Protein AF-A0A257MCH3-F1 (afdb_monomer_lite)

Radius of gyration: 15.73 Å; chains: 1; bounding box: 37×17×38 Å

Secondary structure (DSSP, 8-state):
-HHHHHH--SS-HHHHHHHHHHHHTTPPEE---HHHHHHHHHTT--EE-HHHHHHHHHHTTSS-HHHHHHHHHHHHHTT----HHHHHHHHHHHT--

pLDDT: mean 95.38, std 4.82, range [55.94, 98.25]

Foldseek 3Di:
DVVLCVVQVPDDPVLVVLLVVCVVVVHEREDPDPSSVVSNVVVVHHYDYPLVVLVVCCVVVVDALVRSLVVLVVCVVVVHDDDPVSNVVSNVVSPPD

Sequence (97 aa):
AEELIRRYPRPGRRDILSLVLAMQEKAILLTGDEALRKAASGEDVVVHGTLWLLDAMVREEAISREEGCRSLEGMLASGRRLPKNEVSARIAAWSRI

Structure (mmCIF, N/CA/C/O backbone):
data_AF-A0A257MCH3-F1
#
_entry.id   AF-A0A257MCH3-F1
#
loop_
_atom_site.group_PDB
_atom_site.id
_atom_site.type_symbol
_atom_site.label_atom_id
_atom_site.label_alt_id
_atom_site.label_comp_id
_atom_site.label_asym_id
_atom_site.label_entity_id
_atom_site.label_seq_id
_atom_site.pdbx_PDB_ins_code
_atom_site.Cartn_x
_atom_site.Cartn_y
_atom_site.Cartn_z
_atom_site.occupancy
_atom_site.B_iso_or_equiv
_atom_site.auth_seq_id
_atom_site.auth_comp_id
_atom_site.auth_asym_id
_atom_site.auth_atom_id
_atom_site.pdbx_PDB_model_num
ATOM 1 N N . ALA A 1 1 ? -10.339 -4.544 20.160 1.00 85.75 1 ALA A N 1
ATOM 2 C CA . ALA A 1 1 ? -10.953 -4.878 18.852 1.00 85.75 1 ALA A CA 1
ATOM 3 C C . ALA A 1 1 ? -12.472 -4.688 18.832 1.00 85.75 1 ALA A C 1
ATOM 5 O O . ALA A 1 1 ? -12.962 -4.015 17.939 1.00 85.75 1 ALA A O 1
ATOM 6 N N . GLU A 1 2 ? -13.236 -5.247 19.782 1.00 92.81 2 GLU A N 1
ATOM 7 C CA . GLU A 1 2 ? -14.712 -5.163 19.757 1.00 92.81 2 GLU A CA 1
ATOM 8 C C . GLU A 1 2 ? -15.274 -3.736 19.750 1.00 92.81 2 GLU A C 1
ATOM 10 O O . GLU A 1 2 ? -16.277 -3.473 19.092 1.00 92.81 2 GLU A O 1
ATOM 15 N N . GLU A 1 3 ? -14.632 -2.814 20.465 1.00 94.69 3 GLU A N 1
ATOM 16 C CA . GLU A 1 3 ? -15.003 -1.399 20.450 1.00 94.69 3 GLU A CA 1
ATOM 17 C C . GLU A 1 3 ? -14.863 -0.790 19.048 1.00 94.69 3 GLU A C 1
ATOM 19 O O . GLU A 1 3 ? -15.809 -0.198 18.537 1.00 94.69 3 GLU A O 1
ATOM 24 N N . LEU A 1 4 ? -13.727 -1.020 18.386 1.00 94.06 4 LEU A N 1
ATOM 25 C CA . LEU A 1 4 ? -13.465 -0.561 17.018 1.00 94.06 4 LEU A CA 1
ATOM 26 C C . LEU A 1 4 ? -14.451 -1.162 16.011 1.00 94.06 4 LEU A C 1
ATOM 28 O O . LEU A 1 4 ? -14.910 -0.460 15.117 1.00 94.06 4 LEU A O 1
ATOM 32 N N . ILE A 1 5 ? -14.834 -2.432 16.186 1.00 94.56 5 ILE A N 1
ATOM 33 C CA . ILE A 1 5 ? -15.859 -3.083 15.350 1.00 94.56 5 ILE A CA 1
ATOM 34 C C . ILE A 1 5 ? -17.212 -2.367 15.485 1.00 94.56 5 ILE A C 1
ATOM 36 O O . ILE A 1 5 ? -17.934 -2.232 14.501 1.00 94.56 5 ILE A O 1
ATOM 40 N N . ARG A 1 6 ? -17.566 -1.897 16.689 1.00 94.69 6 ARG A N 1
ATOM 41 C CA . ARG A 1 6 ? -18.796 -1.118 16.915 1.00 94.69 6 ARG A CA 1
ATOM 42 C C . ARG A 1 6 ? -18.683 0.309 16.375 1.00 94.69 6 ARG A C 1
ATOM 44 O O . ARG A 1 6 ? -19.645 0.814 15.806 1.00 94.69 6 ARG A O 1
ATOM 51 N N . ARG A 1 7 ? -17.520 0.944 16.542 1.00 95.94 7 ARG A N 1
ATOM 52 C CA . ARG A 1 7 ? -17.244 2.324 16.110 1.00 95.94 7 ARG A CA 1
ATOM 53 C C . ARG A 1 7 ? -17.205 2.461 14.586 1.00 95.94 7 ARG A C 1
ATOM 55 O O . ARG A 1 7 ? -17.710 3.440 14.045 1.00 95.94 7 ARG A O 1
ATOM 62 N N . TYR A 1 8 ? -16.648 1.469 13.895 1.00 96.00 8 TYR A N 1
ATOM 63 C CA . TYR A 1 8 ? -16.487 1.457 12.444 1.00 96.00 8 TYR A CA 1
ATOM 64 C C . TYR A 1 8 ? -17.246 0.275 11.828 1.00 96.00 8 TYR A C 1
ATOM 66 O O . TYR A 1 8 ? -16.661 -0.779 11.593 1.00 96.00 8 TYR A O 1
ATOM 74 N N . PRO A 1 9 ? -18.546 0.435 11.519 1.00 91.44 9 PRO A N 1
ATOM 75 C CA . PRO A 1 9 ? -19.374 -0.666 11.025 1.00 91.44 9 PRO A CA 1
ATOM 76 C C . PRO A 1 9 ? -19.177 -0.984 9.535 1.00 91.44 9 PRO A C 1
ATOM 78 O O . PRO A 1 9 ? -19.700 -1.988 9.060 1.00 91.44 9 PRO A O 1
ATOM 81 N N . ARG A 1 10 ? -18.490 -0.119 8.768 1.00 96.50 10 ARG A N 1
ATOM 82 C CA . ARG A 1 10 ? -18.296 -0.322 7.319 1.00 96.50 10 ARG A CA 1
ATOM 83 C C . ARG A 1 10 ? -17.169 -1.302 6.968 1.00 96.50 10 ARG A C 1
ATOM 85 O O . ARG A 1 10 ? -17.424 -2.146 6.114 1.00 96.50 10 ARG A O 1
ATOM 92 N N . PRO A 1 11 ? -15.952 -1.209 7.545 1.00 95.06 11 PRO A N 1
ATOM 93 C CA . PRO A 1 11 ? -14.929 -2.225 7.317 1.00 95.06 11 PRO A CA 1
ATOM 94 C C . PRO A 1 11 ? -15.397 -3.581 7.848 1.00 95.06 11 PRO A C 1
ATOM 96 O O . PRO A 1 11 ? -16.088 -3.661 8.866 1.00 95.06 11 PRO A O 1
ATOM 99 N N . GLY A 1 12 ? -15.002 -4.666 7.187 1.00 94.81 12 GLY A N 1
ATOM 100 C CA . GLY A 1 12 ? -15.293 -6.002 7.684 1.00 94.81 12 GLY A CA 1
ATOM 101 C C . GLY A 1 12 ? -14.582 -6.267 9.013 1.00 94.81 12 GLY A C 1
ATOM 102 O O . GLY A 1 12 ? -13.563 -5.661 9.340 1.00 94.81 12 GLY A O 1
ATOM 103 N N . ARG A 1 13 ? -15.061 -7.250 9.785 1.00 94.81 13 ARG A N 1
ATOM 104 C CA . ARG A 1 13 ? -14.417 -7.626 11.062 1.00 94.81 13 ARG A CA 1
ATOM 105 C C . ARG A 1 13 ? -12.925 -7.936 10.900 1.00 94.81 13 ARG A C 1
ATOM 107 O O . ARG A 1 13 ? -12.141 -7.570 11.764 1.00 94.81 13 ARG A O 1
ATOM 114 N N . ARG A 1 14 ? -12.538 -8.594 9.799 1.00 94.94 14 ARG A N 1
ATOM 115 C CA . ARG A 1 14 ? -11.131 -8.902 9.486 1.00 94.94 14 ARG A CA 1
ATOM 116 C C . ARG A 1 14 ? -10.309 -7.644 9.209 1.00 94.94 14 ARG A C 1
ATOM 118 O O . ARG A 1 14 ? -9.200 -7.551 9.715 1.00 94.94 14 ARG A O 1
ATOM 125 N N . ASP A 1 15 ? -10.883 -6.666 8.517 1.00 96.31 15 ASP A N 1
ATOM 126 C CA . ASP A 1 15 ? -10.237 -5.375 8.259 1.00 96.31 15 ASP A CA 1
ATOM 127 C C . ASP A 1 15 ? -9.952 -4.635 9.571 1.00 96.31 15 ASP A C 1
ATOM 129 O O . ASP A 1 15 ? -8.854 -4.122 9.780 1.00 96.31 15 ASP A O 1
ATOM 133 N N . ILE A 1 16 ? -10.907 -4.658 10.509 1.00 97.44 16 ILE A N 1
ATOM 134 C CA . ILE A 1 16 ? -10.704 -4.086 11.846 1.00 97.44 16 ILE A CA 1
ATOM 135 C C . ILE A 1 16 ? -9.626 -4.841 12.629 1.00 97.44 16 ILE A C 1
ATOM 137 O O . ILE A 1 16 ? -8.848 -4.213 13.340 1.00 97.44 16 ILE A O 1
ATOM 141 N N . LEU A 1 17 ? -9.535 -6.168 12.506 1.00 97.38 17 LEU A N 1
ATOM 142 C CA . LEU A 1 17 ? -8.443 -6.916 13.138 1.00 97.38 17 LEU A CA 1
ATOM 143 C C . LEU A 1 17 ? -7.075 -6.523 12.563 1.00 97.38 17 LEU A C 1
ATOM 145 O O . LEU A 1 17 ? -6.131 -6.371 13.333 1.00 97.38 17 LEU A O 1
ATOM 149 N N . SER A 1 18 ? -6.970 -6.288 11.251 1.00 97.31 18 SER A N 1
ATOM 150 C CA . SER A 1 18 ? -5.746 -5.758 10.634 1.00 97.31 18 SER A CA 1
ATOM 151 C C . SER A 1 18 ? -5.391 -4.360 11.149 1.00 97.31 18 SER A C 1
ATOM 153 O O . SER A 1 18 ? -4.221 -4.097 11.412 1.00 97.31 18 SER A O 1
ATOM 155 N N . LEU A 1 19 ? -6.383 -3.485 11.355 1.00 97.75 19 LEU A N 1
ATOM 156 C CA . LEU A 1 19 ? -6.172 -2.177 11.985 1.00 97.75 19 LEU A CA 1
ATOM 157 C C . LEU A 1 19 ? -5.671 -2.315 13.429 1.00 97.75 19 LEU A C 1
ATOM 159 O O . LEU A 1 19 ? -4.672 -1.701 13.786 1.00 97.75 19 LEU A O 1
ATOM 163 N N . VAL A 1 20 ? -6.319 -3.152 14.243 1.00 97.75 20 VAL A N 1
ATOM 164 C CA . VAL A 1 20 ? -5.911 -3.396 15.638 1.00 97.75 20 VAL A CA 1
ATOM 165 C C . VAL A 1 20 ? -4.471 -3.896 15.708 1.00 97.75 20 VAL A C 1
ATOM 167 O O . VAL A 1 20 ? -3.707 -3.439 16.555 1.00 97.75 20 VAL A O 1
ATOM 170 N N . LEU A 1 21 ? -4.091 -4.806 14.808 1.00 97.81 21 LEU A N 1
ATOM 171 C CA . LEU A 1 21 ? -2.723 -5.303 14.737 1.00 97.81 21 LEU A CA 1
ATOM 172 C C . LEU A 1 21 ? -1.738 -4.184 14.372 1.00 97.81 21 LEU A C 1
ATOM 174 O O . LEU A 1 21 ? -0.714 -4.042 15.031 1.00 97.81 21 LEU A O 1
ATOM 178 N N . ALA A 1 22 ? -2.063 -3.351 13.378 1.00 97.94 22 ALA A N 1
ATOM 179 C CA . ALA A 1 22 ? -1.220 -2.215 13.003 1.00 97.94 22 ALA A CA 1
ATOM 180 C C . ALA A 1 22 ? -1.033 -1.219 14.164 1.00 97.94 22 ALA A C 1
ATOM 182 O O . ALA A 1 22 ? 0.080 -0.748 14.385 1.00 97.94 22 ALA A O 1
ATOM 183 N N . MET A 1 23 ? -2.085 -0.955 14.948 1.00 97.12 23 MET A N 1
ATOM 184 C CA . MET A 1 23 ? -2.002 -0.119 16.154 1.00 97.12 23 MET A CA 1
ATOM 185 C C . MET A 1 23 ? -1.069 -0.728 17.207 1.00 97.12 23 MET A C 1
ATOM 187 O O . MET A 1 23 ? -0.212 -0.029 17.745 1.00 97.12 23 MET A O 1
ATOM 191 N N . GLN A 1 24 ? -1.226 -2.024 17.498 1.00 97.62 24 GLN A N 1
ATOM 192 C CA . GLN A 1 24 ? -0.430 -2.725 18.509 1.00 97.62 24 GLN A CA 1
ATOM 193 C C . GLN A 1 24 ? 1.061 -2.719 18.159 1.00 97.62 24 GLN A C 1
ATOM 195 O O . GLN A 1 24 ? 1.896 -2.408 19.005 1.00 97.62 24 GLN A O 1
ATOM 200 N N . GLU A 1 25 ? 1.381 -3.021 16.902 1.00 97.69 25 GLU A N 1
ATOM 201 C CA . GLU A 1 25 ? 2.759 -3.119 16.415 1.00 97.69 25 GLU A CA 1
ATOM 202 C C . GLU A 1 25 ? 3.353 -1.759 16.015 1.00 97.69 25 GLU A C 1
ATOM 204 O O . GLU A 1 25 ? 4.506 -1.690 15.593 1.00 97.69 25 GLU A O 1
ATOM 209 N N . LYS A 1 26 ? 2.579 -0.666 16.122 1.00 96.75 26 LYS A N 1
ATOM 210 C CA . LYS A 1 26 ? 2.941 0.670 15.609 1.00 96.75 26 LYS A CA 1
ATOM 211 C C . LYS A 1 26 ? 3.397 0.621 14.144 1.00 96.75 26 LYS A C 1
ATOM 213 O O . LYS A 1 26 ? 4.342 1.299 13.741 1.00 96.75 26 LYS A O 1
ATOM 218 N N . ALA A 1 27 ? 2.729 -0.215 13.357 1.00 97.00 27 ALA A N 1
ATOM 219 C CA . ALA A 1 27 ? 3.065 -0.494 11.971 1.00 97.00 27 ALA A CA 1
ATOM 220 C C . ALA A 1 27 ? 2.211 0.332 10.998 1.00 97.00 27 ALA A C 1
ATOM 222 O O . ALA A 1 27 ? 1.143 0.845 11.333 1.00 97.00 27 ALA A O 1
ATOM 223 N N . ILE A 1 28 ? 2.675 0.417 9.751 1.00 97.00 28 ILE A N 1
ATOM 224 C CA . ILE A 1 28 ? 1.903 0.983 8.641 1.00 97.00 28 ILE A CA 1
ATOM 225 C C . ILE A 1 28 ? 0.821 -0.021 8.233 1.00 97.00 28 ILE A C 1
ATOM 227 O O . ILE A 1 28 ? 1.112 -1.192 7.982 1.00 97.00 28 ILE A O 1
ATOM 231 N N . LEU A 1 29 ? -0.420 0.443 8.089 1.00 98.00 29 LEU A N 1
ATOM 232 C CA . LEU A 1 29 ? -1.498 -0.362 7.526 1.00 98.00 29 LEU A CA 1
ATOM 233 C C . LEU A 1 29 ? -1.503 -0.247 5.996 1.00 98.00 29 LEU A C 1
ATOM 235 O O . LEU A 1 29 ? -1.709 0.830 5.434 1.00 98.00 29 LEU A O 1
ATOM 239 N N . LEU A 1 30 ? -1.326 -1.374 5.306 1.00 96.94 30 LEU A N 1
ATOM 240 C CA . LEU A 1 30 ? -1.437 -1.438 3.850 1.00 96.94 30 LEU A CA 1
ATOM 241 C C . LEU A 1 30 ? -2.857 -1.824 3.436 1.00 96.94 30 LEU A C 1
ATOM 243 O O . LEU A 1 30 ? -3.271 -2.969 3.604 1.00 96.94 30 LEU A O 1
ATOM 247 N N . THR A 1 31 ? -3.610 -0.883 2.864 1.00 95.50 31 THR A N 1
ATOM 248 C CA . THR A 1 31 ? -4.963 -1.158 2.364 1.00 95.50 31 THR A CA 1
ATOM 249 C C . THR A 1 31 ? -5.354 -0.276 1.178 1.00 95.50 31 THR A C 1
ATOM 251 O O . THR A 1 31 ? -4.978 0.892 1.074 1.00 95.50 31 THR A O 1
ATOM 254 N N . GLY A 1 32 ? -6.133 -0.853 0.260 1.00 92.56 32 GLY A N 1
ATOM 255 C CA . GLY A 1 32 ? -6.831 -0.120 -0.800 1.00 92.56 32 GLY A CA 1
ATOM 256 C C . GLY A 1 32 ? -8.296 0.180 -0.471 1.00 92.56 32 GLY A C 1
ATOM 257 O O . GLY A 1 32 ? -8.944 0.892 -1.237 1.00 92.56 32 GLY A O 1
ATOM 258 N N . ASP A 1 33 ? -8.820 -0.361 0.633 1.00 94.88 33 ASP A N 1
ATOM 259 C CA . ASP A 1 33 ? -10.215 -0.190 1.030 1.00 94.88 33 ASP A CA 1
ATOM 260 C C . ASP A 1 33 ? -10.452 1.200 1.633 1.00 94.88 33 ASP A C 1
ATOM 262 O O . ASP A 1 33 ? -9.733 1.659 2.525 1.00 94.88 33 ASP A O 1
ATOM 266 N N . GLU A 1 34 ? -11.466 1.900 1.127 1.00 94.81 34 GLU A N 1
ATOM 267 C CA . GLU A 1 34 ? -11.751 3.268 1.549 1.00 94.81 34 GLU A CA 1
ATOM 268 C C . GLU A 1 34 ? -12.301 3.334 2.977 1.00 94.81 34 GLU A C 1
ATOM 270 O O . GLU A 1 34 ? -11.965 4.262 3.717 1.00 94.81 34 GLU A O 1
ATOM 275 N N . ALA A 1 35 ? -13.144 2.377 3.375 1.00 96.94 35 ALA A N 1
ATOM 276 C CA . ALA A 1 35 ? -13.734 2.377 4.705 1.00 96.94 35 ALA A CA 1
ATOM 277 C C . ALA A 1 35 ? -12.664 2.115 5.768 1.00 96.94 35 ALA A C 1
ATOM 279 O O . ALA A 1 35 ? -12.618 2.825 6.774 1.00 96.94 35 ALA A O 1
ATOM 280 N N . LEU A 1 36 ? -11.777 1.148 5.525 1.00 97.50 36 LEU A N 1
ATOM 281 C CA . LEU A 1 36 ? -10.672 0.824 6.416 1.00 97.50 36 LEU A CA 1
ATOM 282 C C . LEU A 1 36 ? -9.655 1.966 6.482 1.00 97.50 36 LEU A C 1
ATOM 284 O O . LEU A 1 36 ? -9.210 2.306 7.573 1.00 97.50 36 LEU A O 1
ATOM 288 N N . ARG A 1 37 ? -9.340 2.618 5.353 1.00 97.00 37 ARG A N 1
ATOM 289 C CA . ARG A 1 37 ? -8.475 3.809 5.355 1.00 97.00 37 ARG A CA 1
ATOM 290 C C . ARG A 1 37 ? -9.044 4.914 6.247 1.00 97.00 37 ARG A C 1
ATOM 292 O O . ARG A 1 37 ? -8.305 5.482 7.038 1.00 97.00 37 ARG A O 1
ATOM 299 N N . LYS A 1 38 ? -10.352 5.188 6.161 1.00 97.00 38 LYS A N 1
ATOM 300 C CA . LYS A 1 38 ? -11.022 6.184 7.019 1.00 97.00 38 LYS A CA 1
ATOM 301 C C . LYS A 1 38 ? -10.987 5.796 8.497 1.00 97.00 38 LYS A C 1
ATOM 303 O O . LYS A 1 38 ? -10.754 6.665 9.329 1.00 97.00 38 LYS A O 1
ATOM 308 N N . ALA A 1 39 ? -11.208 4.519 8.815 1.00 97.44 39 ALA A N 1
ATOM 309 C CA . ALA A 1 39 ? -11.120 4.025 10.189 1.00 97.44 39 ALA A CA 1
ATOM 310 C C . ALA A 1 39 ? -9.702 4.195 10.751 1.00 97.44 39 ALA A C 1
ATOM 312 O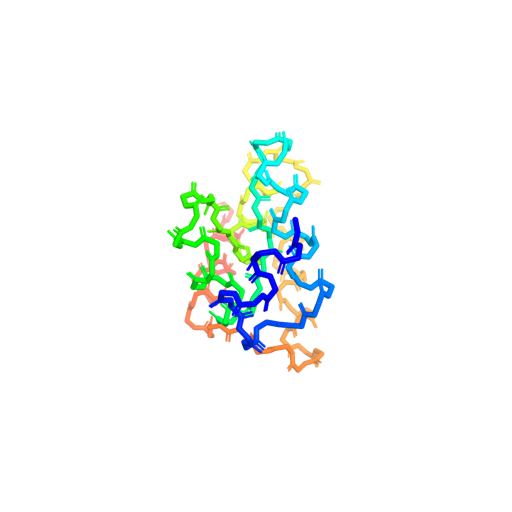 O . ALA A 1 39 ? -9.532 4.761 11.820 1.00 97.44 39 ALA A O 1
ATOM 313 N N . ALA A 1 40 ? -8.688 3.789 9.990 1.00 97.50 40 ALA A N 1
ATOM 314 C CA . ALA A 1 40 ? -7.290 3.903 10.382 1.00 97.50 40 ALA A CA 1
ATOM 315 C C . ALA A 1 40 ? -6.838 5.359 10.577 1.00 97.50 40 ALA A C 1
ATOM 317 O O . ALA A 1 40 ? -6.173 5.654 11.562 1.00 97.50 40 ALA A O 1
ATOM 318 N N . SER A 1 41 ? -7.264 6.282 9.704 1.00 95.38 41 SER A N 1
ATOM 319 C CA . SER A 1 41 ? -7.017 7.717 9.903 1.00 95.38 41 SER A CA 1
ATOM 320 C C . SER A 1 41 ? -7.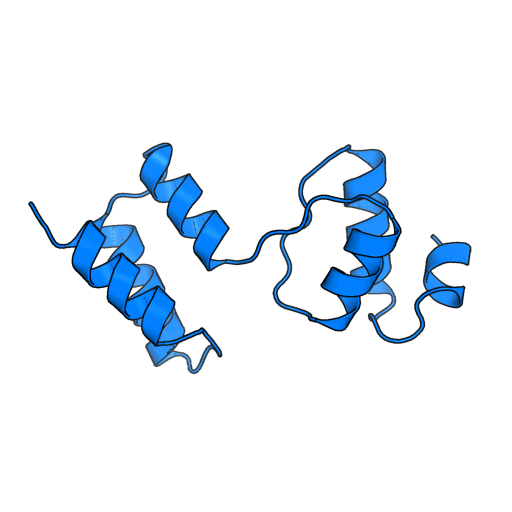685 8.271 11.163 1.00 95.38 41 SER A C 1
ATOM 322 O O . SER A 1 41 ? -7.150 9.192 11.761 1.00 95.38 41 SER A O 1
ATOM 324 N N . GLY A 1 42 ? -8.841 7.733 11.565 1.00 95.88 42 GLY A N 1
ATOM 325 C CA . GLY A 1 42 ? -9.510 8.123 12.811 1.00 95.88 42 GLY A CA 1
ATOM 326 C C . GLY A 1 42 ? -8.830 7.598 14.078 1.00 95.88 42 GLY A C 1
ATOM 327 O O . GLY A 1 42 ? -9.125 8.093 15.158 1.00 95.88 42 GLY A O 1
ATOM 328 N N . GLU A 1 43 ? -7.934 6.622 13.941 1.00 96.88 43 GLU A N 1
ATOM 329 C CA . GLU A 1 43 ? -7.161 6.010 15.028 1.00 96.88 43 GLU A CA 1
ATOM 330 C C . GLU A 1 43 ? -5.659 6.352 14.912 1.00 96.88 43 GLU A C 1
ATOM 332 O O . GLU A 1 43 ? -4.815 5.646 15.459 1.00 96.88 43 GLU A O 1
ATOM 337 N N . ASP A 1 44 ? -5.321 7.408 14.156 1.00 96.44 44 ASP A N 1
ATOM 338 C CA . ASP A 1 44 ? -3.958 7.917 13.927 1.00 96.44 44 ASP A CA 1
ATOM 339 C C . ASP A 1 44 ? -2.953 6.875 13.389 1.00 96.44 44 ASP A C 1
ATOM 341 O O . ASP A 1 44 ? -1.738 6.980 13.575 1.00 96.44 44 ASP A O 1
ATOM 345 N N . VAL A 1 45 ? -3.446 5.866 12.665 1.00 97.75 45 VAL A N 1
ATOM 346 C CA . VAL A 1 45 ? -2.610 4.854 12.009 1.00 97.75 45 VAL A CA 1
ATOM 347 C C . VAL A 1 45 ? -2.216 5.324 10.613 1.00 97.75 45 VAL A C 1
ATOM 349 O O . VAL A 1 45 ? -3.060 5.704 9.798 1.00 97.75 45 VAL A O 1
ATOM 352 N N . VAL A 1 46 ? -0.919 5.250 10.302 1.00 97.31 46 VAL A N 1
ATOM 353 C CA . VAL A 1 46 ? -0.396 5.558 8.964 1.00 97.31 46 VAL A CA 1
ATOM 354 C C . VAL A 1 46 ? -0.909 4.524 7.964 1.00 97.31 46 VAL A C 1
ATOM 356 O O . VAL A 1 46 ? -0.736 3.319 8.154 1.00 97.31 46 VAL A O 1
ATOM 359 N N . VAL A 1 47 ? -1.512 4.998 6.871 1.00 97.50 47 VAL A N 1
ATOM 360 C CA . VAL A 1 47 ? -2.072 4.142 5.820 1.00 97.50 47 VAL A CA 1
ATOM 361 C C . VAL A 1 47 ? -1.405 4.404 4.485 1.00 97.50 47 VAL A C 1
ATOM 363 O O . VAL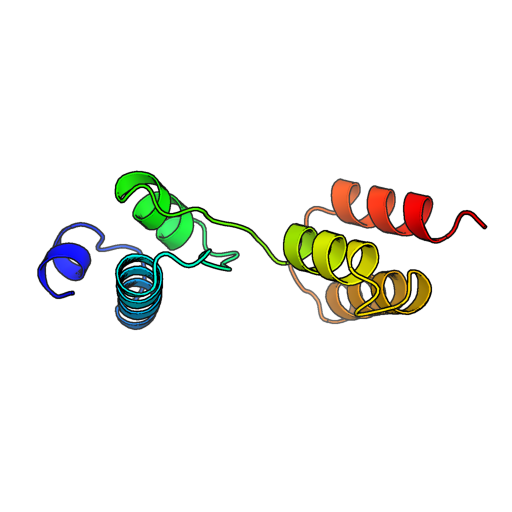 A 1 47 ? -1.349 5.543 4.017 1.00 97.50 47 VAL A O 1
ATOM 366 N N . HIS A 1 48 ? -1.024 3.325 3.809 1.00 97.38 48 HIS A N 1
ATOM 367 C CA . HIS A 1 48 ? -0.548 3.369 2.434 1.00 97.38 48 HIS A CA 1
ATOM 368 C C . HIS A 1 48 ? -1.226 2.314 1.555 1.00 97.38 48 HIS A C 1
ATOM 370 O O . HIS A 1 48 ? -1.814 1.343 2.027 1.00 97.38 48 HIS A O 1
ATOM 376 N N . GLY A 1 49 ? -1.171 2.539 0.243 1.00 95.06 49 GLY A N 1
ATOM 377 C CA . GLY A 1 49 ? -1.683 1.617 -0.767 1.00 95.06 49 GLY A CA 1
ATOM 378 C C . GLY A 1 49 ? -0.559 0.929 -1.538 1.00 95.06 49 GLY A C 1
ATOM 379 O O . GLY A 1 49 ? 0.622 1.202 -1.344 1.00 95.06 49 GLY A O 1
ATOM 380 N N . THR A 1 50 ? -0.929 0.068 -2.483 1.00 95.62 50 THR A N 1
ATOM 381 C CA . THR A 1 50 ? 0.043 -0.717 -3.263 1.00 95.62 50 THR A CA 1
ATOM 382 C C . THR A 1 50 ? 1.023 0.122 -4.074 1.00 95.62 50 THR A C 1
ATOM 384 O O . THR A 1 50 ? 2.159 -0.297 -4.230 1.00 95.62 50 THR A O 1
ATOM 387 N N . LEU A 1 51 ? 0.610 1.284 -4.593 1.00 96.62 51 LEU A N 1
ATOM 388 C CA . LEU A 1 51 ? 1.523 2.137 -5.361 1.00 96.62 51 LEU A CA 1
ATOM 389 C C . LEU A 1 51 ? 2.673 2.645 -4.490 1.00 96.62 51 LEU A C 1
ATOM 391 O O . LEU A 1 51 ? 3.821 2.527 -4.889 1.00 96.62 51 LEU A O 1
ATOM 395 N N . TRP A 1 52 ? 2.369 3.096 -3.271 1.00 97.12 52 TRP A N 1
ATOM 396 C CA . TRP A 1 52 ? 3.390 3.487 -2.300 1.00 97.12 52 TRP A CA 1
ATOM 397 C C . TRP A 1 52 ? 4.292 2.310 -1.916 1.00 97.12 52 TRP A C 1
ATOM 399 O O . TRP A 1 52 ? 5.501 2.481 -1.813 1.00 97.12 52 TRP A O 1
ATOM 409 N N . LEU A 1 53 ? 3.721 1.110 -1.741 1.00 97.00 53 LEU A N 1
ATOM 410 C CA . LEU A 1 53 ? 4.517 -0.083 -1.444 1.00 97.00 53 LEU A CA 1
ATOM 411 C C . LEU A 1 53 ? 5.509 -0.379 -2.572 1.00 97.00 53 LEU A C 1
ATOM 413 O O . LEU A 1 53 ? 6.674 -0.631 -2.293 1.00 97.00 53 LEU A O 1
ATOM 417 N N . LEU A 1 54 ? 5.068 -0.324 -3.832 1.00 97.44 54 LEU A N 1
ATOM 418 C CA . LEU A 1 54 ? 5.963 -0.512 -4.972 1.00 97.44 54 LEU A CA 1
ATOM 419 C C . LEU A 1 54 ? 7.036 0.576 -5.037 1.00 97.44 54 LEU A C 1
ATOM 421 O O . LEU A 1 54 ? 8.197 0.250 -5.253 1.00 97.44 54 LEU A O 1
ATOM 425 N N . ASP A 1 55 ? 6.671 1.840 -4.803 1.00 97.62 55 ASP A N 1
ATOM 426 C CA . ASP A 1 55 ? 7.637 2.941 -4.750 1.00 97.62 55 ASP A CA 1
ATOM 427 C C . ASP A 1 55 ? 8.711 2.681 -3.682 1.00 97.62 55 ASP A C 1
ATOM 429 O O . ASP A 1 55 ? 9.899 2.854 -3.948 1.00 97.62 55 ASP A O 1
ATOM 433 N N . ALA A 1 56 ? 8.306 2.223 -2.493 1.00 97.69 56 ALA A N 1
ATOM 434 C CA . ALA A 1 56 ? 9.222 1.859 -1.418 1.00 97.69 56 ALA A CA 1
ATOM 435 C C . ALA A 1 56 ? 10.102 0.663 -1.808 1.00 97.69 56 ALA A C 1
ATOM 437 O O . ALA A 1 56 ? 11.312 0.734 -1.656 1.00 97.69 56 ALA A O 1
ATOM 438 N N . MET A 1 57 ? 9.531 -0.406 -2.369 1.00 97.94 57 MET A N 1
ATOM 439 C CA . MET A 1 57 ? 10.301 -1.588 -2.774 1.00 97.94 57 MET A CA 1
ATOM 440 C C . MET A 1 57 ? 11.331 -1.275 -3.865 1.00 97.94 57 MET A C 1
ATOM 442 O O . MET A 1 57 ? 12.435 -1.802 -3.809 1.00 97.94 57 MET A O 1
ATOM 446 N N . VAL A 1 58 ? 11.003 -0.403 -4.823 1.00 97.44 58 VAL A N 1
ATOM 447 C CA . VAL A 1 58 ? 11.964 0.063 -5.836 1.00 97.44 58 VAL A CA 1
ATOM 448 C C . VAL A 1 58 ? 13.041 0.944 -5.200 1.00 97.44 58 VAL A C 1
ATOM 450 O O . VAL A 1 58 ? 14.218 0.801 -5.519 1.00 97.44 58 VAL A O 1
ATOM 453 N N . ARG A 1 59 ? 12.659 1.863 -4.303 1.00 97.50 59 ARG A N 1
ATOM 454 C CA . ARG A 1 59 ? 13.599 2.782 -3.642 1.00 97.50 59 ARG A CA 1
ATOM 455 C C . ARG A 1 59 ? 14.597 2.055 -2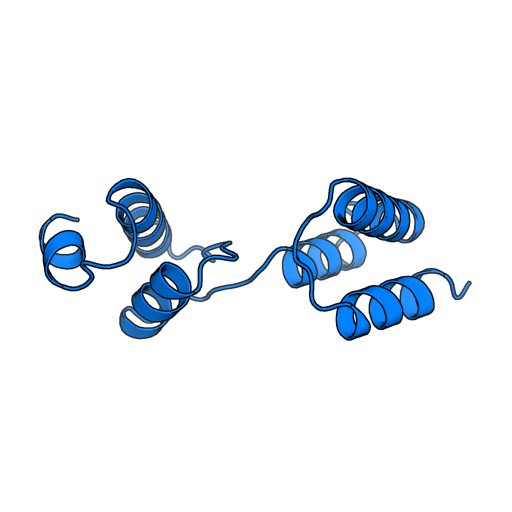.742 1.00 97.50 59 ARG A C 1
ATOM 457 O O . ARG A 1 59 ? 15.756 2.439 -2.719 1.00 97.50 59 ARG A O 1
ATOM 464 N N . GLU A 1 60 ? 14.142 1.042 -2.011 1.00 97.75 60 GLU A N 1
ATOM 465 C CA . GLU A 1 60 ? 14.985 0.215 -1.138 1.00 97.75 60 GLU A CA 1
ATOM 466 C C . GLU A 1 60 ? 15.660 -0.946 -1.899 1.00 97.75 60 GLU A C 1
ATOM 468 O O . GLU A 1 60 ? 16.177 -1.866 -1.271 1.00 97.75 60 GLU A O 1
ATOM 473 N N . GLU A 1 61 ? 15.614 -0.944 -3.240 1.00 97.06 61 GLU A N 1
ATOM 474 C CA . GLU A 1 61 ? 16.219 -1.960 -4.121 1.00 97.06 61 GLU A CA 1
ATOM 475 C C . GLU A 1 61 ? 15.751 -3.406 -3.850 1.00 97.06 61 GLU A C 1
ATOM 477 O O . GLU A 1 61 ? 16.394 -4.375 -4.248 1.00 97.06 61 GLU A O 1
ATOM 482 N N . ALA A 1 62 ? 14.589 -3.573 -3.210 1.00 98.25 62 ALA A N 1
ATOM 483 C CA . ALA A 1 62 ? 13.966 -4.877 -2.991 1.00 98.25 62 ALA A CA 1
ATOM 484 C C . ALA A 1 62 ? 13.422 -5.487 -4.294 1.00 98.25 62 ALA A C 1
ATOM 486 O O . ALA A 1 62 ? 13.293 -6.706 -4.393 1.00 98.25 62 ALA A O 1
ATOM 487 N N . ILE A 1 63 ? 13.082 -4.635 -5.268 1.00 97.75 63 ILE A N 1
ATOM 488 C CA . ILE A 1 63 ? 12.791 -5.000 -6.659 1.00 97.75 63 ILE A CA 1
ATOM 489 C C . ILE A 1 63 ? 13.441 -3.986 -7.600 1.00 97.75 63 ILE A C 1
ATOM 491 O O . ILE A 1 63 ? 13.605 -2.815 -7.250 1.00 97.75 63 ILE A O 1
ATOM 495 N N . SER A 1 64 ? 13.755 -4.410 -8.821 1.00 97.50 64 SER A N 1
ATOM 496 C CA . SER A 1 64 ? 14.247 -3.506 -9.860 1.00 97.50 64 SER A CA 1
ATOM 497 C C . SER A 1 64 ? 13.143 -2.573 -10.385 1.00 97.50 64 SER A C 1
ATOM 499 O O . SER A 1 64 ? 11.941 -2.821 -10.230 1.00 97.50 64 SER A O 1
ATOM 501 N N . ARG A 1 65 ? 13.537 -1.496 -11.076 1.00 96.88 65 ARG A N 1
ATOM 502 C CA . ARG A 1 65 ? 12.600 -0.599 -11.777 1.00 96.88 65 ARG A CA 1
ATOM 503 C C . ARG A 1 65 ? 11.773 -1.351 -12.823 1.00 96.88 65 ARG A C 1
ATOM 505 O O . ARG A 1 65 ? 10.566 -1.141 -12.933 1.00 96.88 65 ARG A O 1
ATOM 512 N N . GLU A 1 66 ? 12.402 -2.272 -13.545 1.00 96.62 66 GLU A N 1
ATOM 513 C CA . GLU A 1 66 ? 11.769 -3.129 -14.550 1.00 96.62 66 GLU A CA 1
ATOM 514 C C . GLU A 1 66 ? 10.780 -4.113 -13.912 1.00 96.62 66 GLU A C 1
ATOM 516 O O . GLU A 1 66 ? 9.705 -4.362 -14.459 1.00 96.62 66 GLU A O 1
ATOM 521 N N . GLU A 1 67 ? 11.109 -4.673 -12.746 1.00 97.81 67 GLU A N 1
ATOM 522 C CA . GLU A 1 67 ? 10.188 -5.497 -11.955 1.00 97.81 67 GLU A CA 1
ATOM 523 C C . GLU A 1 67 ? 8.986 -4.696 -11.451 1.00 97.81 67 GLU A C 1
ATOM 525 O O . GLU A 1 67 ? 7.851 -5.179 -11.529 1.00 97.81 67 GLU A O 1
ATOM 53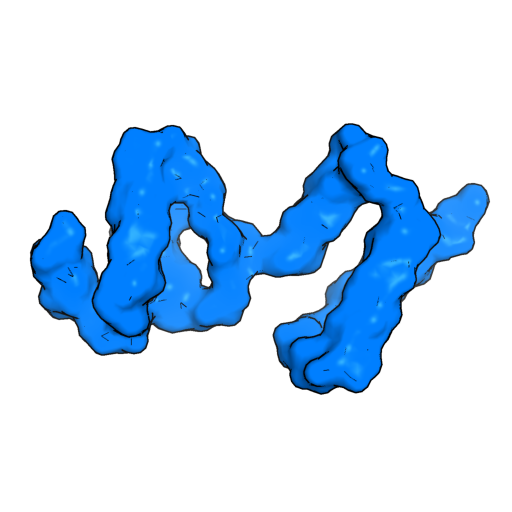0 N N . GLY A 1 68 ? 9.205 -3.454 -11.010 1.00 97.12 68 GLY A N 1
ATOM 531 C CA . GLY A 1 68 ? 8.141 -2.516 -10.656 1.00 97.12 68 GLY A CA 1
ATOM 532 C C . GLY A 1 68 ? 7.194 -2.244 -11.829 1.00 97.12 68 GLY A C 1
ATOM 533 O O . GLY A 1 68 ? 5.976 -2.392 -11.685 1.00 97.12 68 GLY A O 1
ATOM 534 N N . CYS A 1 69 ? 7.740 -1.922 -13.008 1.00 97.25 69 CYS A N 1
ATOM 535 C CA . CYS A 1 69 ? 6.964 -1.726 -14.238 1.00 97.25 69 CYS A CA 1
ATOM 536 C C . CYS A 1 69 ? 6.141 -2.967 -14.598 1.00 97.25 69 CYS A C 1
ATOM 538 O O . CYS A 1 69 ? 4.923 -2.860 -14.736 1.00 97.25 69 CYS A O 1
ATOM 540 N N . ARG A 1 70 ? 6.767 -4.152 -14.658 1.00 97.00 70 ARG A N 1
ATOM 541 C CA . ARG A 1 70 ? 6.071 -5.415 -14.968 1.00 97.00 70 ARG A CA 1
ATOM 542 C C . ARG A 1 70 ? 4.967 -5.737 -13.960 1.00 97.00 70 ARG A C 1
ATOM 544 O O . ARG A 1 70 ? 3.917 -6.258 -14.334 1.00 97.00 70 ARG A O 1
ATOM 551 N N . SER A 1 71 ? 5.177 -5.412 -12.685 1.00 97.00 71 SER A N 1
ATOM 552 C CA . SER A 1 71 ? 4.177 -5.614 -11.631 1.00 97.00 71 SER A CA 1
ATOM 553 C C . SER A 1 71 ? 2.954 -4.709 -11.818 1.00 97.00 71 SER A C 1
ATOM 555 O O . SER A 1 71 ? 1.820 -5.170 -11.670 1.00 97.00 71 SER A O 1
ATOM 557 N N . LEU A 1 72 ? 3.157 -3.433 -12.172 1.00 96.81 72 LEU A N 1
ATOM 558 C CA . LEU A 1 72 ? 2.068 -2.520 -12.548 1.00 96.81 72 LEU A CA 1
ATOM 559 C C . LEU A 1 72 ? 1.351 -3.004 -13.820 1.00 96.81 72 LEU A C 1
ATOM 561 O O . LEU A 1 72 ? 0.120 -3.058 -13.838 1.00 96.81 72 LEU A O 1
ATOM 565 N N . GLU A 1 73 ? 2.145 -3.431 -14.806 1.00 95.19 73 GLU A N 1
ATOM 566 C CA . GLU A 1 73 ? 1.814 -4.226 -15.998 1.00 95.19 73 GLU A CA 1
ATOM 567 C C . GLU A 1 73 ? 0.708 -5.255 -15.725 1.00 95.19 73 GLU A C 1
ATOM 569 O O . GLU A 1 73 ? -0.459 -5.146 -16.125 1.00 95.19 73 GLU A O 1
ATOM 574 N N . GLY A 1 74 ? 1.100 -6.264 -14.946 1.00 96.62 74 GLY A N 1
ATOM 575 C CA . GLY A 1 74 ? 0.264 -7.403 -14.588 1.00 96.62 74 GLY A CA 1
ATOM 576 C C . GLY A 1 74 ? -0.941 -7.032 -13.723 1.00 96.62 74 GLY A C 1
ATOM 577 O O . GLY A 1 74 ? -2.020 -7.612 -13.879 1.00 96.62 74 GLY A O 1
ATOM 578 N N . MET A 1 75 ? -0.818 -6.040 -12.835 1.00 95.62 75 MET A N 1
ATOM 579 C CA . MET A 1 75 ? -1.960 -5.569 -12.046 1.00 95.62 75 MET A CA 1
ATOM 580 C C . MET A 1 75 ? -3.044 -4.937 -12.924 1.00 95.62 75 MET A C 1
ATOM 582 O O . MET A 1 75 ? -4.226 -5.212 -12.722 1.00 95.62 75 MET A O 1
ATOM 586 N N . LEU A 1 76 ? -2.670 -4.124 -13.913 1.00 94.38 76 LEU A N 1
ATOM 587 C CA . LEU A 1 76 ? -3.635 -3.569 -14.861 1.00 94.38 76 LEU A CA 1
ATOM 588 C C . LEU A 1 76 ? -4.268 -4.668 -15.723 1.00 94.38 76 LEU A C 1
ATOM 590 O O . LEU A 1 76 ? -5.490 -4.694 -15.870 1.00 94.38 76 LEU A O 1
ATOM 594 N N . ALA A 1 77 ? -3.458 -5.598 -16.236 1.00 95.56 77 ALA A N 1
ATOM 595 C CA . ALA A 1 77 ? -3.930 -6.710 -17.062 1.00 95.56 77 ALA A CA 1
ATOM 596 C C . ALA A 1 77 ? -4.909 -7.644 -16.320 1.00 95.56 77 ALA A C 1
ATOM 598 O O . ALA A 1 77 ? -5.858 -8.145 -16.915 1.00 95.56 77 ALA A O 1
ATOM 599 N N . SER A 1 78 ? -4.727 -7.830 -15.008 1.00 95.94 78 SER A N 1
ATOM 600 C CA . SER A 1 78 ? -5.631 -8.611 -14.144 1.00 95.94 78 SER A CA 1
ATOM 601 C C . SER A 1 78 ? -6.901 -7.860 -13.713 1.00 95.94 78 SER A C 1
ATOM 603 O O . SER A 1 78 ? -7.684 -8.369 -12.913 1.00 95.94 78 SER A O 1
ATOM 605 N N . GLY A 1 79 ? -7.134 -6.650 -14.231 1.00 93.75 79 GLY A N 1
ATOM 606 C CA . GLY A 1 79 ? -8.339 -5.868 -13.950 1.00 93.75 79 GLY A CA 1
ATOM 607 C C . GLY A 1 79 ? -8.318 -5.151 -12.600 1.00 93.75 79 GLY A C 1
ATOM 608 O O . GLY A 1 79 ? -9.363 -4.706 -12.113 1.00 93.75 79 GLY A O 1
ATOM 609 N N . ARG A 1 80 ? -7.146 -5.008 -11.967 1.00 92.69 80 ARG A N 1
ATOM 610 C CA . ARG A 1 80 ? -7.041 -4.299 -10.694 1.00 92.69 80 ARG A CA 1
ATOM 611 C C . ARG A 1 80 ? -7.375 -2.821 -10.877 1.00 92.69 80 ARG A C 1
ATOM 613 O O . ARG A 1 80 ? -6.833 -2.133 -11.739 1.00 92.69 80 ARG A O 1
ATOM 620 N N . ARG A 1 81 ? -8.243 -2.300 -10.008 1.00 90.88 81 ARG A N 1
ATOM 621 C CA . ARG A 1 81 ? -8.589 -0.873 -9.989 1.00 90.88 81 ARG A CA 1
ATOM 622 C C . ARG A 1 81 ? -7.431 -0.074 -9.395 1.00 90.88 81 ARG A C 1
ATOM 624 O O . ARG A 1 81 ? -7.246 -0.061 -8.180 1.00 90.88 81 ARG A O 1
ATOM 631 N N . LEU A 1 82 ? -6.664 0.577 -10.261 1.00 92.44 82 LEU A N 1
ATOM 632 C CA . LEU A 1 82 ? -5.572 1.480 -9.909 1.00 92.44 82 LEU A CA 1
ATOM 633 C C . LEU A 1 82 ? -5.792 2.862 -10.550 1.00 92.44 82 LEU A C 1
ATOM 635 O O . LEU A 1 82 ? -6.377 2.936 -11.636 1.00 92.44 82 LEU A O 1
ATOM 639 N N . PRO A 1 83 ? -5.322 3.960 -9.927 1.00 93.38 83 PRO A N 1
ATOM 640 C CA . PRO A 1 83 ? -5.346 5.277 -10.555 1.00 93.38 83 PRO A CA 1
ATOM 641 C C . PRO A 1 83 ? -4.424 5.283 -11.783 1.00 93.38 83 PRO A C 1
ATOM 643 O O . PRO A 1 83 ? -3.204 5.244 -11.654 1.00 93.38 83 PRO A O 1
ATOM 646 N N . LYS A 1 84 ? -5.009 5.310 -12.987 1.00 92.62 84 LYS A N 1
ATOM 647 C CA . LYS A 1 84 ? -4.266 5.132 -14.248 1.00 92.62 84 LYS A CA 1
ATOM 648 C C . LYS A 1 84 ? -3.133 6.146 -14.418 1.00 92.62 84 LYS A C 1
ATOM 650 O O . LYS A 1 84 ? -2.026 5.755 -14.762 1.00 92.62 84 LYS A O 1
ATOM 655 N N . ASN A 1 85 ? -3.390 7.417 -14.107 1.00 95.62 85 ASN A N 1
ATOM 656 C CA . ASN A 1 85 ? -2.399 8.488 -14.246 1.00 95.62 85 ASN A CA 1
ATOM 657 C C . ASN A 1 85 ? -1.171 8.253 -13.352 1.00 95.62 85 ASN A C 1
ATOM 659 O O . ASN A 1 85 ? -0.041 8.402 -13.804 1.00 95.62 85 ASN A O 1
ATOM 663 N N . GLU A 1 86 ? -1.395 7.820 -12.109 1.00 96.81 86 GLU A N 1
ATOM 664 C CA . GLU A 1 86 ? -0.334 7.502 -11.145 1.00 96.81 86 GLU A CA 1
ATOM 665 C C . GLU A 1 86 ? 0.508 6.299 -11.584 1.00 96.81 86 GLU A C 1
ATOM 667 O O . GLU A 1 86 ? 1.721 6.270 -11.371 1.00 96.81 86 GLU A O 1
ATOM 672 N N . VAL A 1 87 ? -0.135 5.306 -12.204 1.00 96.56 87 VAL A N 1
ATOM 673 C CA . VAL A 1 87 ? 0.544 4.133 -12.766 1.00 96.56 87 VAL A CA 1
ATOM 674 C C . VAL A 1 87 ? 1.400 4.532 -13.965 1.00 96.56 87 VAL A C 1
ATOM 676 O O . VAL A 1 87 ? 2.584 4.209 -14.000 1.00 96.56 87 VAL A O 1
ATOM 679 N N . SER A 1 88 ? 0.839 5.279 -14.919 1.00 95.00 88 SER A N 1
ATOM 680 C CA . SER A 1 88 ? 1.575 5.751 -16.096 1.00 95.00 88 SER A CA 1
ATOM 681 C C . SER A 1 88 ? 2.768 6.632 -15.717 1.00 95.00 88 SER A C 1
ATOM 683 O O . SER A 1 88 ? 3.833 6.494 -16.313 1.00 95.00 88 SER A O 1
ATOM 685 N N . ALA A 1 89 ? 2.622 7.493 -14.703 1.00 96.38 89 ALA A N 1
ATOM 686 C CA . ALA A 1 89 ? 3.716 8.317 -14.196 1.00 96.38 89 ALA A CA 1
ATOM 687 C C . ALA A 1 89 ? 4.873 7.469 -13.642 1.00 96.38 89 ALA A C 1
ATOM 689 O O . ALA A 1 89 ? 6.031 7.748 -13.948 1.00 96.38 89 ALA A O 1
ATOM 690 N N . ARG A 1 90 ? 4.569 6.408 -12.882 1.00 96.81 90 ARG A N 1
ATOM 691 C CA . ARG A 1 90 ? 5.577 5.478 -12.343 1.00 96.81 90 ARG A CA 1
ATOM 692 C C . ARG A 1 90 ? 6.281 4.697 -13.439 1.00 96.81 90 ARG A C 1
ATOM 694 O O . ARG A 1 90 ? 7.504 4.683 -13.458 1.00 96.81 90 ARG A O 1
ATOM 701 N N . ILE A 1 91 ? 5.531 4.139 -14.390 1.00 95.50 91 ILE A N 1
ATOM 702 C CA . ILE A 1 91 ? 6.115 3.417 -15.530 1.00 95.50 91 ILE A CA 1
ATOM 703 C C . ILE A 1 91 ? 7.068 4.334 -16.308 1.00 95.50 91 ILE A C 1
ATOM 705 O O . ILE A 1 91 ? 8.203 3.951 -16.566 1.00 95.50 91 ILE A O 1
ATOM 709 N N . ALA A 1 92 ? 6.655 5.570 -16.609 1.00 95.00 92 ALA A N 1
ATOM 710 C CA . ALA A 1 92 ? 7.499 6.531 -17.319 1.00 95.00 92 ALA A CA 1
ATOM 711 C C . ALA A 1 92 ? 8.731 6.981 -16.513 1.00 95.00 92 ALA A C 1
ATOM 713 O O . ALA A 1 92 ? 9.778 7.261 -17.095 1.00 95.00 92 ALA A O 1
ATOM 714 N N . ALA A 1 93 ? 8.616 7.091 -15.187 1.00 94.81 93 ALA A N 1
ATOM 715 C CA . ALA A 1 93 ? 9.735 7.447 -14.318 1.00 94.81 93 ALA A CA 1
ATOM 716 C C . ALA A 1 93 ? 10.751 6.302 -14.201 1.00 94.81 93 ALA A C 1
ATOM 718 O O . ALA A 1 93 ? 11.957 6.541 -14.211 1.00 94.81 93 ALA A O 1
ATOM 719 N N . TRP A 1 94 ? 10.270 5.065 -14.111 1.00 95.25 94 TRP A N 1
ATOM 720 C CA . TRP A 1 94 ? 11.097 3.875 -13.937 1.00 95.25 94 TRP A CA 1
ATOM 721 C C . TRP A 1 94 ? 11.716 3.373 -15.241 1.00 95.25 94 TRP A C 1
ATOM 723 O O . TRP A 1 94 ? 12.789 2.787 -15.196 1.00 95.25 94 TRP A O 1
ATOM 733 N N . SER A 1 95 ? 11.102 3.648 -16.395 1.00 88.62 95 SER A N 1
ATOM 734 C CA . SER A 1 95 ? 11.639 3.270 -17.709 1.00 88.62 95 SER A CA 1
ATOM 735 C C . SER A 1 95 ? 12.751 4.190 -18.225 1.00 88.62 95 SER A C 1
ATOM 737 O O . SER A 1 95 ? 13.322 3.921 -19.280 1.00 88.62 95 SER A O 1
ATOM 739 N N . ARG A 1 96 ? 13.011 5.323 -17.559 1.00 79.06 96 ARG A N 1
ATOM 740 C CA . ARG A 1 96 ? 14.102 6.233 -17.927 1.00 79.06 96 ARG A CA 1
ATOM 741 C C . ARG A 1 96 ? 15.409 5.698 -17.339 1.00 79.06 96 ARG A C 1
ATOM 743 O O . ARG A 1 96 ? 15.549 5.658 -16.115 1.00 79.06 96 ARG A O 1
ATOM 750 N N . ILE A 1 97 ? 16.289 5.267 -18.247 1.00 55.94 97 ILE A N 1
ATOM 751 C CA . ILE A 1 97 ? 17.669 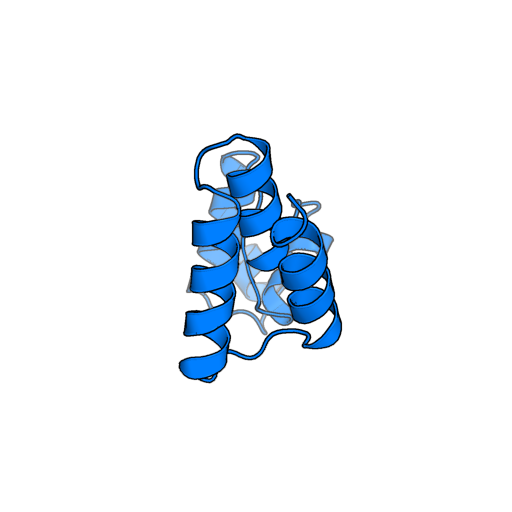4.815 -18.005 1.00 55.94 97 ILE A CA 1
ATOM 752 C C . ILE A 1 97 ? 18.529 6.013 -17.608 1.00 55.94 97 ILE A C 1
ATOM 754 O O . ILE A 1 97 ? 18.422 7.051 -18.304 1.00 55.94 97 ILE A O 1
#